Protein AF-A0A1E1V5W2-F1 (afdb_monomer_lite)

Structure (mmCIF, N/CA/C/O backbone):
data_AF-A0A1E1V5W2-F1
#
_entry.id   AF-A0A1E1V5W2-F1
#
loop_
_atom_site.group_PDB
_atom_site.id
_atom_site.type_symbol
_atom_site.label_atom_id
_atom_site.label_alt_id
_atom_site.label_comp_id
_atom_site.label_asym_id
_atom_site.label_entity_id
_atom_site.label_seq_id
_atom_site.pdbx_PDB_ins_code
_atom_site.Cartn_x
_atom_site.Cartn_y
_atom_site.Cartn_z
_atom_site.occupancy
_atom_site.B_iso_or_equiv
_atom_site.auth_seq_id
_atom_site.auth_comp_id
_atom_site.auth_asym_id
_atom_site.auth_atom_id
_atom_site.pdbx_PDB_model_num
ATOM 1 N N . MET A 1 1 ? -20.042 -12.458 9.040 1.00 44.91 1 MET A N 1
ATOM 2 C CA . MET A 1 1 ? -19.307 -11.504 8.188 1.00 44.91 1 MET A CA 1
ATOM 3 C C . MET A 1 1 ? -19.071 -10.296 9.057 1.00 44.91 1 MET A C 1
ATOM 5 O O . MET A 1 1 ? -19.941 -9.440 9.140 1.00 44.91 1 MET A O 1
ATOM 9 N N . ASP A 1 2 ? -17.964 -10.296 9.788 1.00 63.16 2 ASP A N 1
ATOM 10 C CA . ASP A 1 2 ? -17.588 -9.146 10.603 1.00 63.16 2 ASP A CA 1
ATOM 11 C C . ASP A 1 2 ? -17.114 -8.076 9.621 1.00 63.16 2 ASP A C 1
ATOM 13 O O . ASP A 1 2 ? -16.034 -8.179 9.045 1.00 63.16 2 ASP A O 1
ATOM 17 N N . GLY A 1 3 ? -18.021 -7.158 9.282 1.00 73.81 3 GLY A N 1
ATOM 18 C CA . GLY A 1 3 ? -17.897 -6.226 8.164 1.00 73.81 3 GLY A CA 1
ATOM 19 C C . GLY A 1 3 ? -16.829 -5.167 8.395 1.00 73.81 3 GLY A C 1
ATOM 20 O O . GLY A 1 3 ? -17.157 -4.008 8.628 1.00 73.81 3 GLY A O 1
ATOM 21 N N . ARG A 1 4 ? -15.554 -5.554 8.314 1.00 88.00 4 ARG A N 1
ATOM 22 C CA . ARG A 1 4 ? -14.434 -4.616 8.322 1.00 88.00 4 ARG A CA 1
ATOM 23 C C . ARG A 1 4 ? -14.463 -3.789 7.036 1.00 88.00 4 ARG A C 1
ATOM 25 O O . ARG A 1 4 ? -14.395 -4.337 5.934 1.00 88.00 4 ARG A O 1
ATOM 32 N N . ARG A 1 5 ? -14.555 -2.467 7.171 1.00 93.25 5 ARG A N 1
ATOM 33 C CA . ARG A 1 5 ? -14.468 -1.535 6.044 1.00 93.25 5 ARG A CA 1
ATOM 34 C C . ARG A 1 5 ? -13.019 -1.474 5.552 1.00 93.25 5 ARG A C 1
ATOM 36 O O . ARG A 1 5 ? -12.077 -1.404 6.336 1.00 93.25 5 ARG A O 1
ATOM 43 N N . ILE A 1 6 ? -12.852 -1.540 4.233 1.00 95.06 6 ILE A N 1
ATOM 44 C CA . ILE A 1 6 ? -11.556 -1.451 3.552 1.00 95.06 6 ILE A CA 1
ATOM 45 C C . ILE A 1 6 ? -11.492 -0.103 2.843 1.00 95.06 6 ILE A C 1
ATOM 47 O O . ILE A 1 6 ? -12.398 0.237 2.079 1.00 95.06 6 ILE A O 1
ATOM 51 N N . ILE A 1 7 ? -10.414 0.644 3.061 1.00 96.62 7 ILE A N 1
ATOM 52 C CA . ILE A 1 7 ? -10.168 1.935 2.417 1.00 96.62 7 ILE A CA 1
ATOM 53 C C . ILE A 1 7 ? -8.846 1.840 1.666 1.00 96.62 7 ILE A C 1
ATOM 55 O O . ILE A 1 7 ? -7.795 1.618 2.264 1.00 96.62 7 ILE A O 1
ATOM 59 N N . ALA A 1 8 ? -8.896 1.992 0.345 1.00 97.31 8 ALA A N 1
ATOM 60 C CA . ALA A 1 8 ? -7.737 1.795 -0.514 1.00 97.31 8 ALA A CA 1
ATOM 61 C C . ALA A 1 8 ? -7.321 3.084 -1.232 1.00 97.31 8 ALA A C 1
ATOM 63 O O . ALA A 1 8 ? -8.108 3.672 -1.973 1.0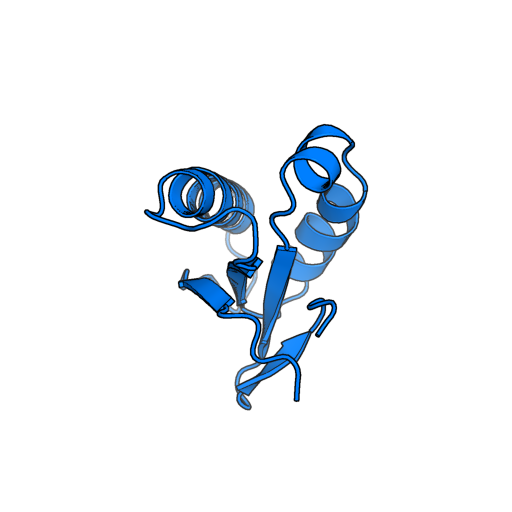0 97.31 8 ALA A O 1
ATOM 64 N N . GLU A 1 9 ? -6.052 3.471 -1.090 1.00 97.94 9 GLU A N 1
ATOM 65 C CA . GLU A 1 9 ? -5.407 4.421 -1.995 1.00 97.94 9 GLU A CA 1
ATOM 66 C C . GLU A 1 9 ? -4.913 3.660 -3.229 1.00 97.94 9 GLU A C 1
ATOM 68 O O . GLU A 1 9 ? -3.993 2.840 -3.154 1.00 97.94 9 GLU A O 1
ATOM 73 N N . CYS A 1 10 ? -5.515 3.945 -4.381 1.00 97.06 10 CYS A N 1
ATOM 74 C CA . CYS A 1 10 ? -5.249 3.238 -5.630 1.00 97.06 10 CYS A CA 1
ATOM 75 C C . CYS A 1 10 ? -4.314 4.042 -6.535 1.00 97.06 10 CYS A C 1
ATOM 77 O O . CYS A 1 10 ? -4.658 5.127 -7.010 1.00 97.06 10 CYS A O 1
ATOM 79 N N . LYS A 1 11 ? -3.148 3.479 -6.866 1.00 95.88 11 LYS A N 1
ATOM 80 C CA . LYS A 1 11 ? -2.240 4.062 -7.861 1.00 95.88 11 LYS A CA 1
ATOM 81 C C . LYS A 1 11 ? -2.247 3.278 -9.163 1.00 95.88 11 LYS A C 1
ATOM 83 O O . LYS A 1 11 ? -2.167 2.054 -9.188 1.00 95.88 11 LYS A O 1
ATOM 88 N N . LYS A 1 12 ? -2.225 4.014 -10.277 1.00 91.25 12 LYS A N 1
ATOM 89 C CA . LYS A 1 12 ? -1.747 3.478 -11.558 1.00 91.25 12 LYS A CA 1
ATOM 90 C C . LYS A 1 12 ? -0.234 3.276 -11.499 1.00 91.25 12 LYS A C 1
ATOM 92 O O . LYS A 1 12 ? 0.459 3.925 -10.720 1.00 91.25 12 LYS A O 1
ATOM 97 N N . GLY A 1 13 ? 0.298 2.454 -12.392 1.00 86.38 13 GLY A N 1
ATOM 98 C CA . GLY A 1 13 ? 1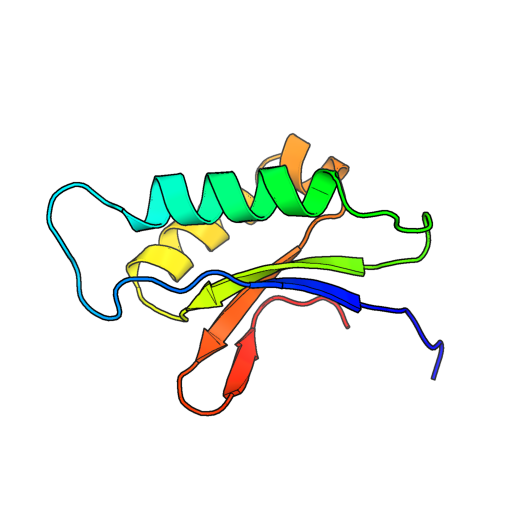.736 2.264 -12.501 1.00 86.38 13 GLY A CA 1
ATOM 99 C C . GLY A 1 13 ? 2.145 1.623 -13.821 1.00 86.38 13 GLY A C 1
ATOM 100 O O . GLY A 1 13 ? 1.286 1.197 -14.599 1.00 86.38 13 GLY A O 1
ATOM 101 N N . PRO A 1 14 ? 3.453 1.590 -14.114 1.00 84.06 14 PRO A N 1
ATOM 102 C CA . PRO A 1 14 ? 3.958 0.904 -15.290 1.00 84.06 14 PRO A CA 1
ATOM 103 C C . PRO A 1 14 ? 3.604 -0.581 -15.236 1.00 84.06 14 PRO A C 1
ATOM 105 O O . PRO A 1 14 ? 3.810 -1.234 -14.222 1.00 84.06 14 PRO A O 1
ATOM 108 N N . LEU A 1 15 ? 3.114 -1.114 -16.354 1.00 82.88 15 LEU A N 1
ATOM 109 C CA . LEU A 1 15 ? 2.907 -2.557 -16.545 1.00 82.88 15 LEU A CA 1
ATOM 110 C C . LEU A 1 15 ? 4.144 -3.233 -17.158 1.00 82.88 15 LEU A C 1
ATOM 112 O O . LEU A 1 15 ? 4.202 -4.451 -17.273 1.00 82.88 15 LEU A O 1
ATOM 116 N N . ILE A 1 16 ? 5.121 -2.417 -17.555 1.00 81.88 16 ILE A N 1
ATOM 117 C CA . ILE A 1 16 ? 6.422 -2.799 -18.094 1.00 81.88 16 ILE A CA 1
ATOM 118 C C . ILE A 1 16 ? 7.498 -2.001 -17.365 1.00 81.88 16 ILE A C 1
ATOM 120 O O . ILE A 1 16 ? 7.250 -0.868 -16.945 1.00 81.88 16 ILE A O 1
ATOM 124 N N . LYS A 1 17 ? 8.700 -2.566 -17.253 1.00 77.94 17 LYS A N 1
ATOM 125 C CA . LYS A 1 17 ? 9.839 -1.888 -16.631 1.00 77.94 17 LYS A CA 1
ATOM 126 C C . LYS A 1 17 ? 10.151 -0.589 -17.380 1.00 77.94 17 LYS A C 1
ATOM 128 O O . LYS A 1 17 ? 10.303 -0.598 -18.600 1.00 77.94 17 LYS A O 1
ATOM 133 N N . LYS A 1 18 ? 10.278 0.515 -16.643 1.00 81.50 18 LYS A N 1
ATOM 134 C CA . LYS A 1 18 ? 10.702 1.818 -17.175 1.00 81.50 18 LYS A CA 1
ATOM 135 C C . LYS A 1 18 ? 11.993 2.289 -16.493 1.00 81.50 18 LYS A C 1
ATOM 137 O O . LYS A 1 18 ? 12.214 1.944 -15.329 1.00 81.50 18 LYS A O 1
ATOM 142 N N . PRO A 1 19 ? 12.845 3.072 -17.180 1.00 83.00 19 PRO A N 1
ATOM 143 C CA . PRO A 1 19 ? 13.960 3.761 -16.535 1.00 83.00 19 PRO A CA 1
ATOM 144 C C . PRO A 1 19 ? 13.488 4.616 -15.348 1.00 83.00 19 PRO A C 1
ATOM 146 O O . PRO A 1 19 ? 12.379 5.148 -15.367 1.00 83.00 19 PRO A O 1
ATOM 149 N N . GLY A 1 20 ? 14.327 4.741 -14.315 1.00 82.38 20 GLY A N 1
ATOM 150 C CA . GLY A 1 20 ? 14.059 5.598 -13.150 1.00 82.38 20 GLY A CA 1
ATOM 151 C C . GLY A 1 20 ? 13.226 4.977 -12.020 1.00 82.38 20 GLY A C 1
ATOM 152 O O . GLY A 1 20 ? 12.987 5.653 -11.027 1.00 82.38 20 GLY A O 1
ATOM 153 N N . SER A 1 21 ? 12.819 3.705 -12.122 1.00 84.44 21 SER A N 1
ATOM 154 C CA . SER A 1 21 ? 12.081 2.970 -11.069 1.00 84.44 21 SER A CA 1
ATOM 155 C C . SER A 1 21 ? 10.856 3.717 -10.501 1.00 84.44 21 SER A C 1
ATOM 157 O O . SER A 1 21 ? 10.748 3.873 -9.280 1.00 84.44 21 SER A O 1
ATOM 159 N N . PRO A 1 22 ? 9.925 4.194 -11.349 1.00 90.62 22 PRO A N 1
ATOM 160 C CA . PRO A 1 22 ? 8.767 4.983 -10.911 1.00 90.62 22 PRO A CA 1
ATOM 161 C C . PRO A 1 22 ? 7.832 4.245 -9.932 1.00 90.62 22 PRO A C 1
ATOM 163 O O . PRO A 1 22 ? 7.045 4.884 -9.242 1.00 90.62 22 PRO A O 1
ATOM 166 N N . GLU A 1 23 ? 7.913 2.918 -9.826 1.00 94.81 23 GLU A N 1
ATOM 167 C CA . GLU A 1 23 ? 7.149 2.106 -8.874 1.00 94.81 23 GLU A CA 1
ATOM 168 C C . GLU A 1 23 ? 7.472 2.450 -7.414 1.00 94.81 23 GLU A C 1
ATOM 170 O O . GLU A 1 23 ? 6.581 2.436 -6.569 1.00 94.81 23 GLU A O 1
ATOM 175 N N . TYR A 1 24 ? 8.727 2.806 -7.117 1.00 94.44 24 TYR A N 1
ATOM 176 C CA . TYR A 1 24 ? 9.146 3.166 -5.762 1.00 94.44 24 TYR A CA 1
ATOM 177 C C . TYR A 1 24 ? 8.432 4.435 -5.257 1.00 94.44 24 TYR A C 1
ATOM 179 O O . TYR A 1 24 ? 7.750 4.345 -4.235 1.00 94.44 24 TYR A O 1
ATOM 187 N N . PRO A 1 25 ? 8.510 5.604 -5.934 1.00 95.44 25 PRO A N 1
ATOM 188 C CA . PRO A 1 25 ? 7.787 6.794 -5.489 1.00 95.44 25 PRO A CA 1
ATOM 189 C C . PRO A 1 25 ? 6.264 6.615 -5.536 1.00 95.44 25 PRO A C 1
ATOM 191 O O . PRO A 1 25 ? 5.580 7.161 -4.676 1.00 95.44 25 PRO A O 1
ATOM 194 N N . LEU A 1 26 ? 5.726 5.821 -6.472 1.00 96.62 26 LEU A N 1
ATOM 195 C CA . LEU A 1 26 ? 4.291 5.522 -6.515 1.00 96.62 26 LEU A CA 1
ATOM 196 C C . LEU A 1 26 ? 3.820 4.766 -5.270 1.00 96.62 26 LEU A C 1
ATOM 198 O O . LEU A 1 26 ? 2.823 5.162 -4.670 1.00 96.62 26 LEU A O 1
ATOM 202 N N . LEU A 1 27 ? 4.536 3.715 -4.860 1.00 96.62 27 LEU A N 1
ATOM 203 C CA . LEU A 1 27 ? 4.174 2.960 -3.661 1.00 96.62 27 LEU A CA 1
ATOM 204 C C . LEU A 1 27 ? 4.397 3.782 -2.385 1.00 96.62 27 LEU A C 1
ATOM 206 O O . LEU A 1 27 ? 3.560 3.740 -1.487 1.00 96.62 27 LEU A O 1
ATOM 210 N N . THR A 1 28 ? 5.471 4.579 -2.315 1.00 96.81 28 THR A N 1
ATOM 211 C CA . THR A 1 28 ? 5.685 5.520 -1.200 1.00 96.81 28 THR A CA 1
ATOM 212 C C . THR A 1 28 ? 4.514 6.491 -1.066 1.00 96.81 28 THR A C 1
ATOM 214 O O . THR A 1 28 ? 3.997 6.672 0.034 1.00 96.81 28 THR A O 1
ATOM 217 N N . ALA A 1 29 ? 4.071 7.092 -2.175 1.00 97.44 29 ALA A N 1
ATOM 218 C CA . ALA A 1 29 ? 2.946 8.021 -2.175 1.00 97.44 29 ALA A CA 1
ATOM 219 C C . ALA A 1 29 ? 1.635 7.331 -1.781 1.00 97.44 29 ALA A C 1
ATOM 221 O O . ALA A 1 29 ? 0.874 7.895 -1.005 1.00 97.44 29 ALA A O 1
ATOM 222 N N . ALA A 1 30 ? 1.389 6.108 -2.267 1.00 98.06 30 ALA A N 1
ATOM 223 C CA . ALA A 1 30 ? 0.196 5.344 -1.909 1.00 98.06 30 ALA A CA 1
ATOM 224 C C . ALA A 1 30 ? 0.106 5.096 -0.395 1.00 98.06 30 ALA A C 1
ATOM 226 O O . ALA A 1 30 ? -0.925 5.358 0.212 1.00 98.06 30 ALA A O 1
ATOM 227 N N . ILE A 1 31 ? 1.208 4.663 0.227 1.00 97.62 31 ILE A N 1
ATOM 228 C CA . ILE A 1 31 ? 1.274 4.434 1.678 1.00 97.62 31 ILE A CA 1
ATOM 229 C C . ILE A 1 31 ? 1.120 5.750 2.447 1.00 97.62 31 ILE A C 1
ATOM 231 O O . ILE A 1 31 ? 0.353 5.820 3.402 1.00 97.62 31 ILE A O 1
ATOM 235 N N . GLY A 1 32 ? 1.840 6.796 2.029 1.00 97.06 32 GLY A N 1
ATOM 236 C CA . GLY A 1 32 ? 1.791 8.098 2.693 1.00 97.06 32 GLY A CA 1
ATOM 237 C C . GLY A 1 32 ? 0.407 8.740 2.638 1.00 97.06 32 GLY A C 1
ATOM 238 O O . GLY A 1 32 ? -0.025 9.325 3.620 1.00 97.06 32 GLY A O 1
ATOM 239 N N . GLN A 1 33 ? -0.303 8.602 1.519 1.00 97.81 33 GLN A N 1
ATOM 240 C CA . GLN A 1 33 ? -1.672 9.092 1.382 1.00 97.81 33 GLN A CA 1
ATOM 241 C C . GLN A 1 33 ? -2.687 8.221 2.126 1.00 97.81 33 GLN A C 1
ATOM 243 O O . GLN A 1 33 ? -3.611 8.776 2.708 1.00 97.81 33 GLN A O 1
ATOM 248 N N . ALA A 1 34 ? -2.507 6.894 2.155 1.00 97.19 34 ALA A N 1
ATOM 249 C CA . ALA A 1 34 ? -3.391 6.004 2.907 1.00 97.19 34 ALA A CA 1
ATOM 250 C C . ALA A 1 34 ? -3.421 6.355 4.402 1.00 97.19 34 ALA A C 1
ATOM 252 O O . ALA A 1 34 ? -4.479 6.322 5.019 1.00 97.19 34 ALA A O 1
ATOM 253 N N . LEU A 1 35 ? -2.278 6.772 4.958 1.00 94.31 35 LEU A N 1
ATOM 254 C CA . LEU A 1 35 ? -2.159 7.240 6.342 1.00 94.31 35 LEU A CA 1
ATOM 255 C C . LEU A 1 35 ? -3.012 8.485 6.654 1.00 94.31 35 LEU A C 1
ATOM 257 O O . LEU A 1 35 ? -3.266 8.767 7.819 1.00 94.31 35 LEU A O 1
ATOM 261 N N . LEU A 1 36 ? -3.411 9.253 5.638 1.00 95.75 36 LEU A N 1
ATOM 262 C CA . LEU A 1 36 ? -4.155 10.505 5.799 1.00 95.75 36 LEU A CA 1
ATOM 263 C 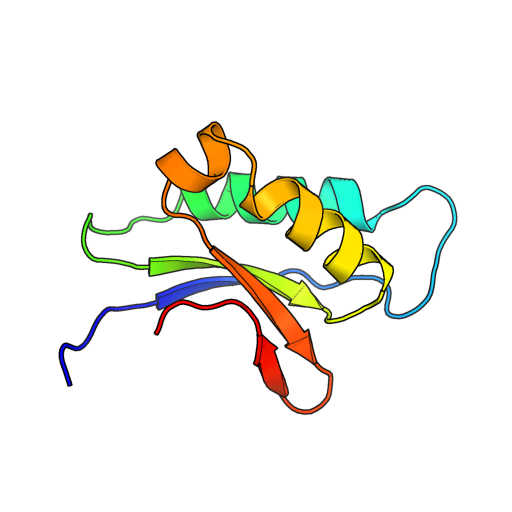C . LEU A 1 36 ? -5.669 10.329 5.633 1.00 95.75 36 LEU A C 1
ATOM 265 O O . LEU A 1 36 ? -6.392 11.325 5.665 1.00 95.75 36 LEU A O 1
ATOM 269 N N . PHE A 1 37 ? -6.155 9.106 5.402 1.00 95.06 37 PHE A N 1
ATOM 270 C CA . PHE A 1 37 ? -7.589 8.864 5.320 1.00 95.06 37 PHE A CA 1
ATOM 271 C C . PHE A 1 37 ? -8.267 9.054 6.676 1.00 95.06 37 PHE A C 1
ATOM 273 O O . PHE A 1 37 ? -7.727 8.684 7.714 1.00 95.06 37 PHE A O 1
ATOM 280 N N . ASP A 1 38 ? -9.482 9.598 6.628 1.00 94.31 38 ASP A N 1
ATOM 281 C CA . ASP A 1 38 ? -10.402 9.607 7.759 1.00 94.31 38 ASP A CA 1
ATOM 282 C C . ASP A 1 38 ? -10.958 8.187 7.945 1.00 94.31 38 ASP A C 1
ATOM 284 O O . ASP A 1 38 ? -11.810 7.719 7.175 1.00 94.31 38 ASP A O 1
ATOM 288 N N . ALA A 1 39 ? -10.354 7.464 8.884 1.00 92.44 39 A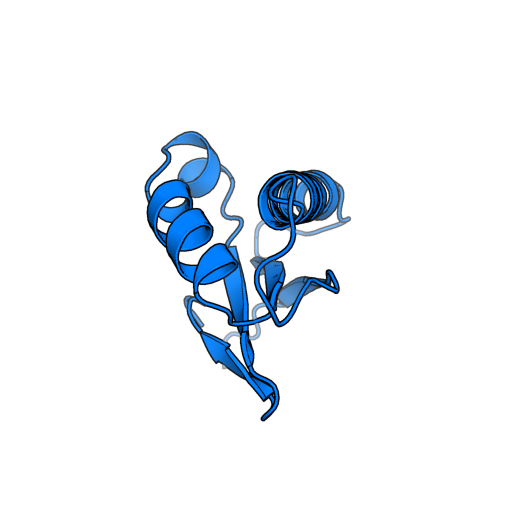LA A N 1
ATOM 289 C CA . ALA A 1 39 ? -10.535 6.038 9.093 1.00 92.44 39 ALA A CA 1
ATOM 290 C C . ALA A 1 39 ? -10.566 5.720 10.588 1.00 92.44 39 ALA A C 1
ATOM 292 O O . ALA A 1 39 ? -9.784 6.271 11.366 1.00 92.44 39 ALA A O 1
ATOM 293 N N . ASP A 1 40 ? -11.443 4.799 10.969 1.00 91.94 40 ASP A N 1
ATOM 294 C CA . ASP A 1 40 ? -11.522 4.304 12.340 1.00 91.94 40 ASP A CA 1
ATOM 295 C C . ASP A 1 40 ? -10.429 3.260 12.604 1.00 91.94 40 ASP A C 1
ATOM 297 O O . ASP A 1 40 ? -9.935 2.605 11.688 1.00 91.94 40 ASP A O 1
ATOM 301 N N . GLU A 1 41 ? -10.099 3.006 13.874 1.00 89.19 41 GLU A N 1
ATOM 302 C CA . GLU A 1 41 ? -9.104 1.982 14.258 1.00 89.19 41 GLU A CA 1
ATOM 303 C C . GLU A 1 41 ? -9.449 0.569 13.755 1.00 89.19 41 GLU A C 1
ATOM 305 O O . GLU A 1 41 ? -8.590 -0.311 13.677 1.00 89.19 41 GLU A O 1
ATOM 310 N N . THR A 1 42 ? -10.722 0.335 13.429 1.00 90.94 42 THR A N 1
ATOM 311 C CA . THR A 1 42 ? -11.197 -0.946 12.901 1.00 90.94 42 THR A CA 1
ATOM 312 C C . THR A 1 42 ? -11.100 -1.057 11.381 1.00 90.94 42 THR A C 1
ATOM 314 O O . THR A 1 42 ? -11.201 -2.178 10.875 1.00 90.94 42 THR A O 1
ATOM 317 N N . ASP A 1 43 ? -10.881 0.054 10.668 1.00 93.75 43 ASP A N 1
ATOM 318 C CA . ASP A 1 43 ? -10.774 0.097 9.209 1.00 93.75 43 ASP A CA 1
ATOM 319 C C . ASP A 1 43 ? -9.449 -0.513 8.730 1.00 93.75 43 ASP A C 1
ATOM 321 O O . ASP A 1 43 ? -8.385 -0.327 9.323 1.00 93.75 43 ASP A O 1
ATOM 325 N N . LEU A 1 44 ? -9.493 -1.233 7.605 1.00 95.12 44 LEU A N 1
ATOM 326 C CA . LEU A 1 44 ? -8.289 -1.709 6.928 1.00 95.12 44 LEU A CA 1
ATOM 327 C C . LEU A 1 44 ? -7.834 -0.690 5.885 1.00 95.12 44 LEU A C 1
ATOM 329 O O . LEU A 1 44 ? -8.472 -0.530 4.841 1.00 95.12 44 LEU A O 1
ATOM 333 N N . LEU A 1 45 ? -6.692 -0.054 6.136 1.00 97.31 45 LEU A N 1
ATOM 334 C CA . LEU A 1 45 ? -6.047 0.838 5.179 1.00 97.31 45 LEU A CA 1
ATOM 335 C C . LEU A 1 45 ? -5.188 0.050 4.188 1.00 97.31 45 LEU A C 1
ATOM 337 O O . LEU 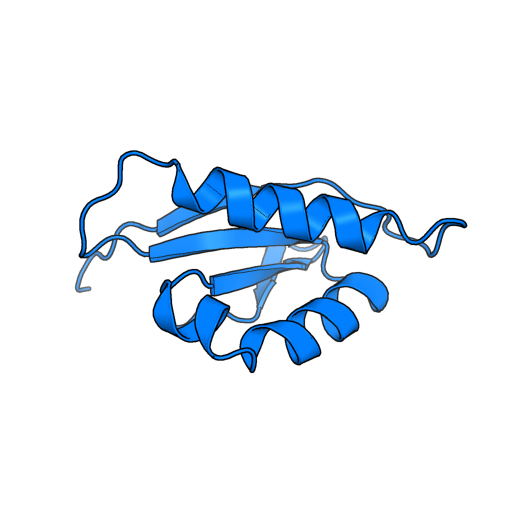A 1 45 ? -4.368 -0.785 4.575 1.00 97.31 45 LEU A O 1
ATOM 341 N N . VAL A 1 46 ? -5.342 0.346 2.899 1.00 97.94 46 VAL A N 1
ATOM 342 C CA . VAL A 1 46 ? -4.682 -0.387 1.815 1.00 97.94 46 VAL A CA 1
ATOM 343 C C . VAL A 1 46 ? -3.993 0.568 0.843 1.00 97.94 46 VAL A C 1
ATOM 345 O O . VAL A 1 46 ? -4.599 1.492 0.312 1.00 97.94 46 VAL A O 1
ATOM 348 N N . ALA A 1 47 ? -2.729 0.300 0.529 1.00 98.12 47 ALA A N 1
ATOM 349 C CA . ALA A 1 47 ? -2.053 0.858 -0.637 1.00 98.12 47 ALA A CA 1
ATOM 350 C C . ALA A 1 47 ? -2.177 -0.133 -1.805 1.00 98.12 47 ALA A C 1
ATOM 352 O O . ALA A 1 47 ? -1.547 -1.193 -1.796 1.00 98.12 47 ALA A O 1
ATOM 353 N N . ALA A 1 48 ? -2.985 0.192 -2.814 1.00 97.94 48 ALA A N 1
ATOM 354 C CA . ALA A 1 48 ? -3.234 -0.674 -3.962 1.00 97.94 48 ALA A CA 1
ATOM 355 C C . ALA A 1 48 ? -2.416 -0.235 -5.185 1.00 97.94 48 ALA A C 1
ATOM 357 O O . ALA A 1 48 ? -2.515 0.902 -5.658 1.00 97.94 48 ALA A O 1
ATOM 358 N N . VAL A 1 49 ? -1.614 -1.155 -5.723 1.00 97.25 49 VAL A N 1
ATOM 359 C CA . VAL A 1 49 ? -0.750 -0.934 -6.893 1.00 97.25 49 VAL A CA 1
ATOM 360 C C . VAL A 1 49 ? -0.873 -2.090 -7.893 1.00 97.25 49 VAL A C 1
ATOM 362 O O . VAL A 1 49 ? -1.299 -3.185 -7.519 1.00 97.25 49 VAL A O 1
ATOM 365 N N . PRO A 1 50 ? -0.499 -1.897 -9.171 1.00 97.25 50 PRO A N 1
ATOM 366 C CA . PRO A 1 50 ? -0.566 -2.962 -10.162 1.00 97.25 50 PRO A CA 1
ATOM 367 C C . PRO A 1 50 ? 0.289 -4.173 -9.795 1.00 97.25 50 PRO A C 1
ATOM 369 O O . PRO A 1 50 ? 1.441 -4.045 -9.374 1.00 97.25 50 PRO A O 1
ATOM 372 N N . ASP A 1 51 ? -0.247 -5.358 -10.058 1.00 96.69 51 ASP A N 1
ATOM 373 C CA . ASP A 1 51 ? 0.479 -6.610 -9.927 1.00 96.69 51 ASP A CA 1
ATOM 374 C C . ASP A 1 51 ? 1.503 -6.771 -11.064 1.00 96.69 51 ASP A C 1
ATOM 376 O O . ASP A 1 51 ? 1.187 -7.182 -12.182 1.00 96.69 51 ASP A O 1
ATOM 380 N N . THR A 1 52 ? 2.748 -6.388 -10.785 1.00 94.44 52 THR A N 1
ATOM 381 C CA . THR A 1 52 ? 3.880 -6.463 -11.720 1.00 94.44 52 THR A CA 1
ATOM 382 C C . THR A 1 52 ? 5.131 -6.949 -10.991 1.00 94.44 52 THR A C 1
ATOM 384 O O . THR A 1 52 ? 5.223 -6.777 -9.774 1.00 94.44 52 THR A O 1
ATOM 387 N N . PRO A 1 53 ? 6.146 -7.487 -11.694 1.00 94.12 53 PRO A N 1
ATOM 388 C CA . PRO A 1 53 ? 7.384 -7.936 -11.051 1.00 94.12 53 PRO A CA 1
ATOM 389 C C . PRO A 1 53 ? 8.075 -6.854 -10.203 1.00 94.12 53 PRO A C 1
ATOM 391 O O . PRO A 1 53 ? 8.597 -7.148 -9.128 1.00 94.12 53 PRO A O 1
ATOM 394 N N . SER A 1 54 ? 8.046 -5.591 -10.650 1.00 93.94 54 SER A N 1
ATOM 395 C CA . SER A 1 54 ? 8.612 -4.463 -9.902 1.00 93.94 54 SER A CA 1
ATOM 396 C C . SER A 1 54 ? 7.864 -4.212 -8.593 1.00 93.94 54 SER A C 1
ATOM 398 O O . SER A 1 54 ? 8.499 -4.154 -7.540 1.00 93.94 54 SER A O 1
ATOM 400 N N . PHE A 1 55 ? 6.531 -4.085 -8.645 1.00 96.31 55 PHE A N 1
ATOM 401 C CA . PHE A 1 55 ? 5.725 -3.861 -7.444 1.00 96.31 55 PHE A CA 1
ATOM 402 C C . PHE A 1 55 ? 5.767 -5.066 -6.504 1.00 96.31 55 PHE A C 1
ATOM 404 O O . PHE A 1 55 ? 5.965 -4.855 -5.317 1.00 96.31 55 PHE A O 1
ATOM 411 N N . ARG A 1 56 ? 5.710 -6.310 -7.007 1.00 96.19 56 ARG A N 1
ATOM 412 C CA . ARG A 1 56 ? 5.882 -7.531 -6.193 1.00 96.19 56 ARG A CA 1
ATOM 413 C C . ARG A 1 56 ? 7.145 -7.476 -5.345 1.00 96.19 56 ARG A C 1
ATOM 415 O O . ARG A 1 56 ? 7.062 -7.534 -4.124 1.00 96.19 56 ARG A O 1
ATOM 422 N N . ARG A 1 57 ? 8.297 -7.255 -5.985 1.00 95.38 57 ARG A N 1
ATOM 423 C CA . ARG A 1 57 ? 9.598 -7.197 -5.306 1.00 95.38 57 ARG A CA 1
ATOM 424 C C . ARG A 1 57 ? 9.649 -6.108 -4.232 1.00 95.38 57 ARG A C 1
ATOM 426 O O . ARG A 1 57 ? 10.204 -6.323 -3.157 1.00 95.38 57 ARG A O 1
ATOM 433 N N . ILE A 1 58 ? 9.118 -4.918 -4.526 1.00 95.75 58 ILE A N 1
ATOM 434 C CA . ILE A 1 58 ? 9.120 -3.803 -3.568 1.00 95.75 58 ILE A CA 1
ATOM 435 C C . ILE A 1 58 ? 8.168 -4.116 -2.405 1.00 95.75 58 ILE A C 1
ATOM 437 O O . ILE A 1 58 ? 8.563 -3.983 -1.248 1.00 95.75 58 ILE A O 1
ATOM 441 N N . SER A 1 59 ? 6.956 -4.587 -2.701 1.00 96.62 59 SER A N 1
ATOM 442 C CA . SER A 1 59 ? 5.942 -4.935 -1.707 1.00 96.62 59 SER A CA 1
ATOM 443 C C . SER A 1 59 ? 6.401 -6.063 -0.783 1.00 96.62 59 SER A C 1
ATOM 445 O O . SER A 1 59 ? 6.264 -5.931 0.428 1.00 96.62 59 SER A O 1
ATOM 447 N N . GLU A 1 60 ? 7.008 -7.132 -1.305 1.00 96.06 60 GLU A N 1
ATOM 448 C CA . GLU A 1 60 ? 7.587 -8.225 -0.503 1.00 96.06 60 GLU A CA 1
ATOM 449 C C . GLU A 1 60 ? 8.644 -7.712 0.482 1.00 96.06 60 GLU A C 1
ATOM 451 O O . GLU A 1 60 ? 8.616 -8.044 1.668 1.00 96.06 60 GLU A O 1
ATOM 456 N N . ALA A 1 61 ? 9.543 -6.841 0.018 1.00 95.88 61 ALA A N 1
ATOM 457 C CA . ALA A 1 61 ? 10.555 -6.241 0.878 1.00 95.88 61 ALA A CA 1
ATOM 458 C C . ALA A 1 61 ? 9.940 -5.313 1.942 1.00 95.88 61 ALA A C 1
ATOM 460 O O . ALA A 1 61 ? 10.431 -5.241 3.069 1.00 95.88 61 ALA A O 1
ATOM 461 N N . TRP A 1 62 ? 8.888 -4.568 1.597 1.00 96.62 62 TRP A N 1
ATOM 462 C CA . TRP A 1 62 ? 8.324 -3.543 2.476 1.00 96.62 62 TRP A CA 1
ATOM 463 C C . TRP A 1 62 ? 7.346 -4.099 3.501 1.00 96.62 62 TRP A C 1
ATOM 465 O O . TRP A 1 62 ? 7.349 -3.608 4.626 1.00 96.62 62 TRP A O 1
ATOM 475 N N . ARG A 1 63 ? 6.590 -5.153 3.170 1.00 95.56 63 ARG A N 1
ATOM 476 C CA . ARG A 1 63 ? 5.684 -5.853 4.103 1.00 95.56 63 ARG A CA 1
ATOM 477 C C . ARG A 1 63 ? 6.385 -6.302 5.384 1.00 95.56 63 ARG A C 1
ATOM 479 O O . ARG A 1 63 ? 5.778 -6.325 6.445 1.00 95.56 63 ARG A O 1
ATOM 486 N N . ASN A 1 64 ? 7.678 -6.603 5.301 1.00 93.81 64 ASN A N 1
ATOM 487 C CA . ASN A 1 64 ? 8.474 -7.028 6.449 1.00 93.81 64 ASN A CA 1
ATOM 488 C C . ASN A 1 64 ? 9.078 -5.864 7.255 1.00 93.81 64 ASN A C 1
ATOM 490 O O . ASN A 1 64 ? 9.689 -6.094 8.298 1.00 93.81 64 ASN A O 1
ATOM 494 N N . ARG A 1 65 ? 8.922 -4.606 6.816 1.00 96.00 65 ARG A N 1
ATOM 495 C CA . ARG A 1 65 ? 9.479 -3.447 7.527 1.00 96.00 65 ARG A CA 1
ATOM 496 C C . ARG A 1 65 ? 8.681 -3.171 8.808 1.00 96.00 65 ARG A C 1
ATOM 498 O O . ARG A 1 65 ? 7.471 -2.962 8.716 1.00 96.00 65 ARG A O 1
ATOM 505 N N . PRO A 1 66 ? 9.334 -3.056 9.983 1.00 96.75 66 PRO A N 1
ATOM 506 C CA . PRO A 1 66 ? 8.637 -2.894 11.261 1.00 96.75 66 PRO A CA 1
ATOM 507 C C . PRO A 1 66 ? 7.656 -1.720 11.301 1.00 96.75 66 PRO A C 1
ATOM 509 O O . PRO A 1 66 ? 6.547 -1.877 11.793 1.00 96.75 66 PRO A O 1
ATOM 512 N N . ARG A 1 67 ? 8.027 -0.564 10.733 1.00 95.56 67 ARG A N 1
ATOM 513 C CA . ARG A 1 67 ? 7.164 0.631 10.726 1.00 95.56 67 ARG A CA 1
ATOM 514 C C . ARG A 1 67 ? 5.922 0.485 9.848 1.00 95.56 67 ARG A C 1
ATOM 516 O O . ARG A 1 67 ? 4.889 1.023 10.211 1.00 95.56 67 ARG A O 1
ATOM 523 N N . LEU A 1 68 ? 6.017 -0.238 8.728 1.00 95.50 68 LEU A N 1
ATOM 524 C CA . LEU A 1 68 ? 4.848 -0.497 7.885 1.00 95.50 68 LEU A CA 1
ATOM 525 C C . LEU A 1 68 ? 3.914 -1.507 8.558 1.00 95.50 68 LEU A C 1
ATOM 527 O O . LEU A 1 68 ? 2.709 -1.313 8.585 1.00 95.50 68 LEU A O 1
ATOM 531 N N . ARG A 1 69 ? 4.473 -2.553 9.180 1.00 94.31 69 ARG A N 1
ATOM 532 C CA . ARG A 1 69 ? 3.676 -3.503 9.969 1.00 94.31 69 ARG A CA 1
ATOM 533 C C . ARG A 1 69 ? 2.963 -2.818 11.132 1.00 94.31 69 ARG A C 1
ATOM 535 O O . ARG A 1 69 ? 1.791 -3.078 11.362 1.00 94.31 69 ARG A O 1
ATOM 542 N N . ALA A 1 70 ? 3.666 -1.937 11.841 1.00 94.56 70 ALA A N 1
ATOM 543 C CA . ALA A 1 70 ? 3.110 -1.187 12.961 1.00 94.56 70 ALA A CA 1
ATOM 544 C C . ALA A 1 70 ? 2.031 -0.179 12.538 1.00 94.56 70 ALA A C 1
ATOM 546 O O . ALA A 1 70 ? 1.187 0.153 13.359 1.00 94.56 70 ALA A O 1
ATOM 547 N N . SER A 1 71 ? 2.034 0.298 11.286 1.00 93.69 71 SER A N 1
ATOM 548 C CA . SER A 1 71 ? 0.993 1.210 10.801 1.00 93.69 71 SER A CA 1
ATOM 549 C C . SER A 1 71 ? -0.312 0.503 10.429 1.00 93.69 71 SER A C 1
ATOM 551 O O . SER A 1 71 ? -1.279 1.187 10.123 1.00 93.69 71 SER A O 1
ATOM 553 N N . GLY A 1 72 ? -0.336 -0.835 10.369 1.00 93.62 72 GLY A N 1
ATOM 554 C CA . GLY A 1 72 ? -1.517 -1.603 9.954 1.00 93.62 72 GLY A CA 1
ATOM 555 C C . GLY A 1 72 ? -1.913 -1.440 8.479 1.00 93.62 72 GLY A C 1
ATOM 556 O O . GLY A 1 72 ? -2.934 -1.978 8.067 1.00 93.62 72 GLY A O 1
ATOM 557 N N . ILE A 1 73 ? -1.113 -0.726 7.674 1.00 96.38 73 ILE A N 1
ATOM 558 C CA . ILE A 1 73 ? -1.393 -0.504 6.249 1.00 96.38 73 ILE A CA 1
ATOM 559 C C . ILE A 1 73 ? -0.948 -1.735 5.464 1.00 96.38 73 ILE A C 1
ATOM 561 O O . ILE A 1 73 ? 0.228 -2.112 5.485 1.00 96.38 73 ILE A O 1
ATOM 565 N N . GLU A 1 74 ? -1.869 -2.321 4.708 1.00 97.12 74 GLU A N 1
ATOM 566 C CA . GLU A 1 74 ? -1.573 -3.438 3.819 1.00 97.12 74 GLU A CA 1
ATOM 567 C C . GLU A 1 74 ? -1.252 -2.964 2.401 1.00 97.12 74 GLU A C 1
ATOM 569 O O . GLU A 1 74 ? -1.714 -1.922 1.938 1.00 97.12 74 GLU A O 1
ATOM 574 N N . ILE A 1 75 ? -0.433 -3.735 1.682 1.00 98.25 75 ILE A N 1
ATOM 575 C CA . ILE A 1 75 ? -0.126 -3.457 0.276 1.00 98.25 75 ILE A CA 1
ATOM 576 C C . ILE A 1 75 ? -0.830 -4.493 -0.591 1.00 98.25 75 ILE A C 1
ATOM 578 O O . ILE A 1 75 ? -0.417 -5.658 -0.605 1.00 98.25 75 ILE A O 1
ATOM 582 N N . ALA A 1 76 ? -1.815 -4.052 -1.369 1.00 98.00 76 ALA A N 1
ATOM 583 C CA . ALA A 1 76 ? -2.527 -4.881 -2.331 1.00 98.00 76 ALA A CA 1
ATOM 584 C C . ALA A 1 76 ? -1.875 -4.811 -3.717 1.00 98.00 76 ALA A C 1
ATOM 586 O O . ALA A 1 76 ? -1.625 -3.732 -4.259 1.00 98.00 76 ALA A O 1
ATOM 587 N N . LEU A 1 77 ? -1.641 -5.980 -4.313 1.00 98.00 77 LEU A N 1
ATOM 588 C CA . LEU A 1 77 ? -1.278 -6.107 -5.722 1.00 98.00 77 LEU A CA 1
ATOM 589 C C . LEU A 1 77 ? -2.532 -6.446 -6.521 1.00 98.00 77 LEU A C 1
ATOM 591 O O . LEU A 1 77 ? -3.169 -7.463 -6.250 1.00 98.00 77 LEU A O 1
ATOM 595 N N . VAL A 1 78 ? -2.872 -5.611 -7.500 1.00 97.06 78 VAL A N 1
ATOM 596 C CA . VAL A 1 78 ? -4.088 -5.762 -8.308 1.00 97.06 78 VAL A CA 1
ATOM 597 C C . VAL A 1 78 ? -3.719 -6.125 -9.740 1.00 97.06 78 VAL A C 1
ATOM 599 O O . VAL A 1 78 ? -3.057 -5.363 -10.450 1.00 97.06 78 VAL A O 1
ATOM 602 N N . SER A 1 79 ? -4.130 -7.311 -10.169 1.00 95.50 79 SER A N 1
ATOM 603 C CA . SER A 1 79 ? -3.894 -7.802 -11.527 1.00 95.50 79 SER A CA 1
ATOM 604 C C . SER A 1 79 ? -4.872 -7.199 -12.542 1.00 95.50 79 SER A C 1
ATOM 606 O O . SER A 1 79 ? -5.911 -6.641 -12.190 1.00 95.50 79 SER A O 1
ATOM 608 N N . ARG A 1 80 ? -4.579 -7.365 -13.839 1.00 91.69 80 ARG A N 1
ATOM 609 C CA . ARG A 1 80 ? -5.469 -6.909 -14.926 1.00 91.69 80 ARG A CA 1
ATOM 610 C C . ARG A 1 80 ? -6.831 -7.605 -14.944 1.00 91.69 80 ARG A C 1
ATOM 612 O O . ARG A 1 80 ? -7.766 -7.056 -15.510 1.00 91.69 80 ARG A O 1
ATOM 619 N N . THR A 1 81 ? -6.932 -8.802 -14.370 1.00 94.69 81 THR A N 1
ATOM 620 C CA . THR A 1 81 ? -8.191 -9.556 -14.278 1.00 94.69 81 THR A CA 1
ATOM 621 C C . THR A 1 81 ? -9.009 -9.171 -13.046 1.00 94.69 81 THR A C 1
ATOM 623 O O . THR A 1 81 ? -10.077 -9.731 -12.832 1.00 94.69 81 THR A O 1
ATOM 626 N N . GLY A 1 82 ? -8.511 -8.239 -12.225 1.00 91.81 82 GLY A N 1
ATOM 627 C CA . GLY A 1 82 ? -9.141 -7.840 -10.970 1.00 91.81 82 GLY A CA 1
ATOM 628 C C . GLY A 1 82 ? -8.787 -8.734 -9.782 1.00 91.81 82 GLY A C 1
ATOM 629 O O . GLY A 1 82 ? -9.238 -8.452 -8.679 1.00 91.81 82 GLY A O 1
ATOM 630 N N . ALA A 1 83 ? -7.957 -9.773 -9.957 1.00 96.50 83 ALA A N 1
ATOM 631 C CA . ALA A 1 83 ? -7.462 -10.547 -8.819 1.00 96.50 83 ALA A CA 1
ATOM 632 C C . ALA A 1 83 ? -6.585 -9.669 -7.914 1.00 96.50 83 ALA A C 1
ATOM 634 O O . ALA A 1 83 ? -5.734 -8.924 -8.418 1.00 96.50 83 ALA A O 1
ATOM 635 N N . VAL A 1 84 ? -6.797 -9.784 -6.603 1.00 96.56 84 VAL A N 1
ATOM 636 C CA . VAL A 1 84 ? -6.125 -9.004 -5.558 1.00 96.56 84 VAL A CA 1
ATOM 637 C C . VAL A 1 84 ? -5.280 -9.935 -4.696 1.00 96.56 84 VAL A C 1
ATOM 639 O O . V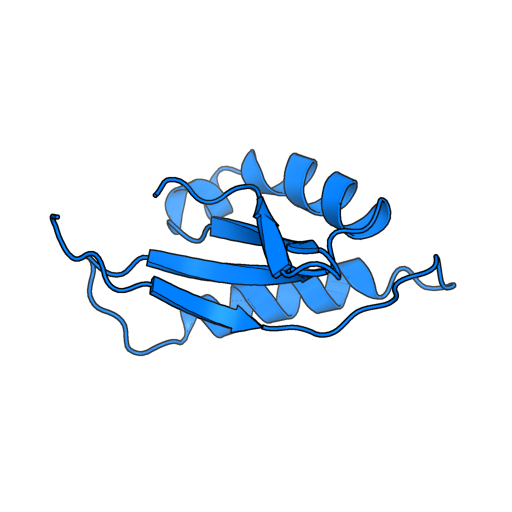AL A 1 84 ? -5.754 -10.986 -4.271 1.00 96.56 84 VAL A O 1
ATOM 642 N N . PHE A 1 85 ? -4.035 -9.545 -4.417 1.00 96.75 85 PHE A N 1
ATOM 643 C CA . PHE A 1 85 ? -3.112 -10.324 -3.591 1.00 96.75 85 PHE A CA 1
ATOM 644 C C . PHE A 1 85 ? -2.545 -9.511 -2.429 1.00 96.75 85 PHE A C 1
ATOM 646 O O . PHE A 1 85 ? -2.129 -8.362 -2.602 1.00 96.75 85 PHE A O 1
ATOM 653 N N . GLY A 1 86 ? -2.403 -10.175 -1.278 1.00 93.25 86 GLY A N 1
ATOM 654 C CA . GLY A 1 86 ? -1.725 -9.640 -0.097 1.00 93.25 86 GLY A CA 1
ATOM 655 C C . GLY A 1 86 ? -2.578 -8.776 0.819 1.00 93.25 86 GLY A C 1
ATOM 656 O O . GLY A 1 86 ? -2.020 -7.890 1.459 1.00 93.25 86 GLY A O 1
ATOM 657 N N . LEU A 1 87 ? -3.883 -9.049 0.852 1.00 91.94 87 LEU A N 1
ATOM 658 C CA . LEU A 1 87 ? -4.783 -8.580 1.898 1.00 91.94 87 LEU A CA 1
ATOM 659 C C . LEU A 1 87 ? -5.035 -9.698 2.917 1.00 91.94 87 LEU A C 1
ATOM 661 O O . LEU A 1 87 ? -5.148 -10.858 2.513 1.00 91.94 87 LEU A O 1
ATOM 665 N N . SER A 1 88 ? -5.141 -9.356 4.200 1.00 84.31 88 SER A N 1
ATOM 666 C CA . SER A 1 88 ? -5.466 -10.290 5.292 1.00 84.31 88 SER A CA 1
ATOM 667 C C . SER A 1 88 ? -6.963 -10.236 5.630 1.00 84.31 88 SER A C 1
ATOM 669 O O . SER A 1 88 ? -7.343 -9.905 6.756 1.00 84.31 88 SER A O 1
ATOM 671 N N . VAL A 1 89 ? -7.807 -10.497 4.627 1.00 74.12 89 VAL A N 1
ATOM 672 C CA . VAL A 1 89 ? -9.282 -10.448 4.708 1.00 74.12 89 VAL A CA 1
ATOM 673 C C . VAL A 1 89 ? -9.921 -11.818 4.555 1.00 74.12 89 VAL A C 1
ATOM 675 O O . VAL A 1 89 ? -9.316 -12.675 3.871 1.00 74.12 89 VAL A O 1
#

Radius of gyration: 12.84 Å; chains: 1; bounding box: 33×22×32 Å

pLDDT: mean 92.55, std 8.05, range [44.91, 98.25]

Foldseek 3Di:
DPDAAEDFQADEDDQDDDPPLVLVVLQVVRLVVLLVDPDDPSHQGEYEYAQHPSNVVVQVVVCPDPVCVVSNYWYWHAYPVRDIDTDPD

Sequence (89 aa):
MDGRRIIAECKKGPLIKKPGSPEYPLLTAAIGQALLFDADETDLLVAAVPDTPSFRRISEAWRNRPRLRASGIEIALVSRTGAVFGLSV

Secondary structure (DSSP, 8-state):
-----EEEEE----SS--TT-THHHHHHHHHHHHTTS---TTSEEEEEEE--HHHHHHHHHHHT-HHHHHTT-EEEEE-TTS-EES---